Protein AF-A0A1S3DTA4-F1 (afdb_monomer)

Organism: Diaphorina citri (NCBI:txid121845)

Solvent-accessible surface area (backbone atoms only — not comparable to full-atom values): 6906 Å² total; per-residue (Å²): 105,74,69,55,53,53,52,51,47,55,69,69,67,68,48,58,66,55,53,51,49,52,53,49,54,53,49,50,55,50,50,54,52,50,54,53,51,23,42,44,96,51,41,68,78,50,53,70,36,82,41,74,46,66,52,101,61,57,70,71,58,29,51,50,49,52,52,51,48,44,53,52,13,59,76,67,72,21,24,51,24,74,45,28,76,72,20,92,90,36,69,83,19,60,62,77,82,42,79,68,83,27,93,57,30,69,69,85,65,56,97,74,85,78,81,83,133

Nearest PDB structures (foldseek):
  6vld-assembly1_H  TM=9.876E-01  e=2.223E-13  Homo sapiens
  6x5h-assembly1_D-2  TM=9.865E-01  e=3.576E-13  Homo sapiens
  6tkv-assembly1_B  TM=9.672E-01  e=1.694E-13  Homo sapiens
  6vlf-assembly1_A  TM=9.871E-01  e=5.022E-13  Mus musculus
  6vlf-assembly1_B  TM=9.663E-01  e=7.054E-13  Mus musculus

Radius of gyration: 19.47 Å; Cα contacts (8 Å, |Δi|>4): 119; chains: 1; bounding box: 51×30×51 Å

Secondary structure (DSSP, 8-state):
-HHHHHHHHHHHS--HHHHHHHHHHHHHHHHHHHHHHH--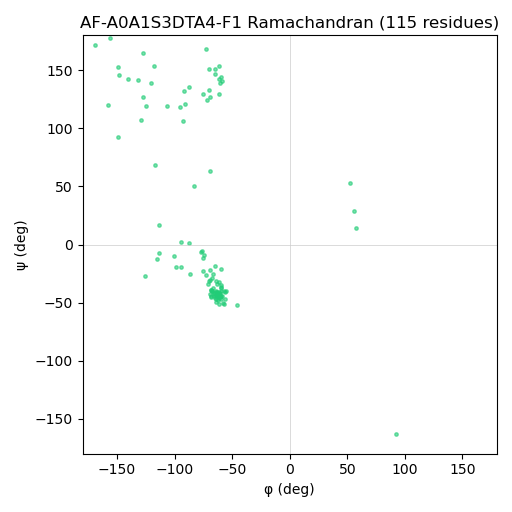S-TTTS-EEEEE---SS-HHHHHHHHHHHHHHHHHHT-EEEEE-TTBTTBTT-GGGTS--S-SS------S------

Sequence (117 aa):
SLLHVLGMLKARDSFDDWRLKESLDLSDLVQRRLEYLQNPPDCRTARKLVCELNKGCGYGCQLHHVVYCFIVAYATRRTLILDSKEWSYSRGGWEEVFQPVSKTCTSPEGVSNSGWP

InterPro domains:
  IPR027350 Glycosyltransferase family 23 (GT23) domain [PS51659] (45-117)
  IPR045573 Alpha-(1,6)-fucosyltransferase, N- and catalytic domain [PF19745] (2-117)

Structure (mmCIF, N/CA/C/O backbone):
data_AF-A0A1S3DTA4-F1
#
_entry.id   AF-A0A1S3DTA4-F1
#
loop_
_atom_site.group_PDB
_atom_site.id
_atom_site.type_symbol
_atom_site.label_atom_id
_atom_site.label_alt_id
_atom_site.label_comp_id
_atom_site.label_asym_id
_atom_site.label_entity_id
_atom_site.label_seq_id
_atom_site.pdbx_PDB_ins_code
_atom_site.Cartn_x
_atom_site.Cartn_y
_atom_site.Cartn_z
_atom_site.occupancy
_atom_site.B_iso_or_equiv
_atom_site.auth_seq_id
_atom_site.auth_comp_id
_atom_site.auth_asym_id
_atom_site.auth_atom_id
_atom_site.pdbx_PDB_model_num
ATOM 1 N N . SER A 1 1 ? 32.483 -2.890 -25.463 1.00 88.81 1 SER A N 1
ATOM 2 C CA . SER A 1 1 ? 32.439 -3.690 -24.218 1.00 88.81 1 SER A CA 1
ATOM 3 C C . SER A 1 1 ? 31.242 -4.634 -24.264 1.00 88.81 1 SER A C 1
ATOM 5 O O . SER A 1 1 ? 30.347 -4.412 -25.073 1.00 88.81 1 SER A O 1
ATOM 7 N N . LEU A 1 2 ? 31.195 -5.662 -23.412 1.00 90.75 2 LEU A N 1
ATOM 8 C CA . LEU A 1 2 ? 30.066 -6.605 -23.344 1.00 90.75 2 LEU A CA 1
ATOM 9 C C . LEU A 1 2 ? 28.711 -5.898 -23.123 1.00 90.75 2 LEU A C 1
ATOM 11 O O . LEU A 1 2 ? 27.734 -6.218 -23.791 1.00 90.75 2 LEU A O 1
ATOM 15 N N . LEU A 1 3 ? 28.677 -4.870 -22.266 1.00 91.06 3 LEU A N 1
ATOM 16 C CA . LEU A 1 3 ? 27.477 -4.059 -22.009 1.00 91.06 3 LEU A CA 1
ATOM 17 C C . LEU A 1 3 ? 26.938 -3.365 -23.272 1.00 91.06 3 LEU A C 1
ATOM 19 O O . LEU A 1 3 ? 25.729 -3.277 -23.459 1.00 91.06 3 LEU A O 1
ATOM 23 N N . HIS A 1 4 ? 27.824 -2.916 -24.165 1.00 90.62 4 HIS A N 1
ATOM 24 C CA . HIS A 1 4 ? 27.421 -2.304 -25.432 1.00 90.62 4 HIS A CA 1
ATOM 25 C C . HIS A 1 4 ? 26.752 -3.320 -26.370 1.00 90.62 4 HIS A C 1
ATOM 27 O O . HIS A 1 4 ? 25.742 -3.010 -26.995 1.00 90.62 4 HIS A O 1
ATOM 33 N N . VAL A 1 5 ? 27.267 -4.554 -26.424 1.00 89.94 5 VAL A N 1
ATOM 34 C CA . VAL A 1 5 ? 26.669 -5.635 -27.226 1.00 89.94 5 VAL A CA 1
ATOM 35 C C . VAL A 1 5 ? 25.287 -6.013 -26.687 1.00 89.94 5 VAL A C 1
ATOM 37 O O . VAL A 1 5 ? 24.352 -6.144 -27.471 1.00 89.94 5 VAL A O 1
ATOM 40 N N . LEU A 1 6 ? 25.126 -6.104 -25.362 1.00 88.81 6 LEU A N 1
ATOM 41 C CA . LEU A 1 6 ? 23.822 -6.348 -24.731 1.00 88.81 6 LEU A CA 1
ATOM 42 C C . LEU A 1 6 ? 22.812 -5.229 -25.031 1.00 88.81 6 LEU A C 1
ATOM 44 O O . LEU A 1 6 ? 21.655 -5.515 -25.331 1.00 88.81 6 LEU A O 1
ATOM 48 N N . GLY A 1 7 ? 23.251 -3.967 -25.017 1.00 87.38 7 GLY A N 1
ATOM 49 C CA . GLY A 1 7 ? 22.413 -2.832 -25.412 1.00 87.38 7 GLY A CA 1
ATOM 50 C C . GLY A 1 7 ? 21.969 -2.898 -26.878 1.00 87.38 7 GLY A C 1
ATOM 51 O O . GLY A 1 7 ? 20.799 -2.674 -27.174 1.00 87.38 7 GLY A O 1
ATOM 52 N N . MET A 1 8 ? 22.872 -3.270 -27.794 1.00 85.69 8 MET A N 1
ATOM 53 C CA . MET A 1 8 ? 22.528 -3.448 -29.211 1.00 85.69 8 MET A CA 1
ATOM 54 C C . MET A 1 8 ? 21.577 -4.624 -29.453 1.00 85.69 8 MET A C 1
ATOM 56 O O . MET A 1 8 ? 20.707 -4.521 -30.313 1.00 85.69 8 MET A O 1
ATOM 60 N N . LEU A 1 9 ? 21.727 -5.729 -28.714 1.00 86.12 9 LEU A N 1
ATOM 61 C CA . LEU A 1 9 ? 20.806 -6.866 -28.790 1.00 86.12 9 LEU A CA 1
ATOM 62 C C . LEU A 1 9 ? 19.403 -6.465 -28.329 1.00 86.12 9 LEU A C 1
ATOM 64 O O . LEU A 1 9 ? 18.445 -6.702 -29.057 1.00 86.12 9 LEU A O 1
ATOM 68 N N . LYS A 1 10 ? 19.300 -5.769 -27.190 1.00 86.44 10 LYS A N 1
ATOM 69 C CA . LYS A 1 10 ? 18.034 -5.221 -26.686 1.00 86.44 10 LYS A CA 1
ATOM 70 C C . LYS A 1 10 ? 17.361 -4.284 -27.701 1.00 86.44 10 LYS A C 1
ATOM 72 O O . LYS A 1 10 ? 16.156 -4.346 -27.880 1.00 86.44 10 LYS A O 1
ATOM 77 N N . ALA A 1 11 ? 18.133 -3.448 -28.397 1.00 80.38 11 ALA A N 1
ATOM 78 C CA . ALA A 1 11 ? 17.588 -2.531 -29.401 1.00 80.38 11 ALA A CA 1
ATOM 79 C C . ALA A 1 11 ? 17.142 -3.230 -30.702 1.00 80.38 11 ALA A C 1
ATOM 81 O O . ALA A 1 11 ? 16.296 -2.706 -31.422 1.00 80.38 11 ALA A O 1
ATOM 82 N N . ARG A 1 12 ? 17.725 -4.390 -31.038 1.00 81.75 12 ARG A N 1
ATOM 83 C CA . ARG A 1 12 ? 17.422 -5.138 -32.273 1.00 81.75 12 ARG A CA 1
ATOM 84 C C . ARG A 1 12 ? 16.371 -6.230 -32.098 1.00 81.75 12 ARG A C 1
ATOM 86 O O . ARG A 1 12 ? 15.813 -6.666 -33.097 1.00 81.75 12 ARG A O 1
ATOM 93 N N . ASP A 1 13 ? 16.118 -6.678 -30.870 1.00 81.69 13 ASP A N 1
ATOM 94 C CA . ASP A 1 13 ? 15.162 -7.753 -30.582 1.00 81.69 13 ASP A CA 1
ATOM 95 C C . ASP A 1 13 ? 13.690 -7.313 -30.685 1.00 81.69 13 ASP A C 1
ATOM 97 O O . ASP A 1 13 ? 12.805 -8.163 -30.735 1.00 81.69 13 ASP A O 1
ATOM 101 N N . SER A 1 14 ? 13.422 -6.001 -30.779 1.00 80.19 14 SER A N 1
ATOM 102 C CA . SER A 1 14 ? 12.083 -5.385 -30.859 1.00 80.19 14 SER A CA 1
ATOM 103 C C . SER A 1 14 ? 11.138 -5.717 -29.693 1.00 80.19 14 SER A C 1
ATOM 105 O O . SER A 1 14 ? 9.944 -5.439 -29.754 1.00 80.19 14 SER A O 1
ATOM 107 N N . PHE A 1 15 ? 11.659 -6.263 -28.592 1.00 88.81 15 PHE A N 1
ATOM 108 C CA . PHE A 1 15 ? 10.861 -6.621 -27.422 1.00 88.81 15 PHE A CA 1
ATOM 109 C C . PHE A 1 15 ? 10.699 -5.467 -26.429 1.00 88.81 15 PHE A C 1
ATOM 111 O O . PHE A 1 15 ? 10.080 -5.663 -25.390 1.00 88.81 15 PHE A O 1
ATOM 118 N N . ASP A 1 16 ? 11.242 -4.276 -26.691 1.00 88.62 16 ASP A N 1
ATOM 119 C CA . ASP A 1 16 ? 11.119 -3.136 -25.772 1.00 88.62 16 ASP A CA 1
ATOM 120 C C . ASP A 1 16 ? 9.665 -2.713 -25.558 1.00 88.62 16 ASP A C 1
ATOM 122 O O . ASP A 1 16 ? 9.237 -2.597 -24.408 1.00 88.62 16 ASP A O 1
ATOM 126 N N . ASP A 1 17 ? 8.890 -2.598 -26.636 1.00 90.56 17 ASP A N 1
ATOM 127 C CA . ASP A 1 17 ? 7.467 -2.263 -26.551 1.00 90.56 17 ASP A CA 1
ATOM 128 C C . ASP A 1 17 ? 6.684 -3.355 -25.819 1.00 90.56 17 ASP A C 1
ATOM 130 O O . ASP A 1 17 ? 5.837 -3.062 -24.975 1.00 90.56 17 ASP A O 1
ATOM 134 N N . TRP A 1 18 ? 7.011 -4.625 -26.082 1.00 92.75 18 TRP A N 1
ATOM 135 C CA . TRP A 1 18 ? 6.402 -5.755 -25.385 1.00 92.75 18 TRP A CA 1
ATOM 136 C C . TRP A 1 18 ? 6.753 -5.761 -23.890 1.00 92.75 18 TRP A C 1
ATOM 138 O O . TRP A 1 18 ? 5.861 -5.900 -23.060 1.00 92.75 18 TRP A O 1
ATOM 148 N N . ARG A 1 19 ? 8.025 -5.551 -23.524 1.00 94.19 19 ARG A N 1
ATOM 149 C CA . ARG A 1 19 ? 8.491 -5.494 -22.126 1.00 94.19 19 ARG A CA 1
ATOM 150 C C . ARG A 1 19 ? 7.829 -4.348 -21.369 1.00 94.19 19 ARG A C 1
ATOM 152 O O . ARG A 1 19 ? 7.432 -4.528 -20.219 1.00 94.19 19 ARG A O 1
ATOM 159 N N . LEU A 1 20 ? 7.719 -3.177 -21.999 1.00 94.69 20 LEU A N 1
ATOM 160 C CA . LEU A 1 20 ? 7.036 -2.028 -21.415 1.00 94.69 20 LEU A CA 1
ATOM 161 C C . LEU A 1 20 ? 5.551 -2.335 -21.218 1.00 94.69 20 LEU A C 1
ATOM 163 O O . LEU A 1 20 ? 5.036 -2.140 -20.119 1.00 94.69 20 LEU A O 1
ATOM 167 N N . LYS A 1 21 ? 4.887 -2.856 -22.254 1.00 97.19 21 LYS A N 1
ATOM 168 C CA . LYS A 1 21 ? 3.476 -3.234 -22.194 1.00 97.19 21 LYS A CA 1
ATOM 169 C C . LYS A 1 21 ? 3.209 -4.249 -21.083 1.00 97.19 21 LYS A C 1
ATOM 171 O O . LYS A 1 21 ? 2.352 -4.001 -20.246 1.00 97.19 21 LYS A O 1
ATOM 176 N N . GLU A 1 22 ? 3.965 -5.341 -21.038 1.00 97.88 22 GLU A N 1
ATOM 177 C CA . GLU A 1 22 ? 3.789 -6.396 -20.036 1.00 97.88 22 GLU A CA 1
ATOM 178 C C . GLU A 1 22 ? 4.045 -5.875 -18.613 1.00 97.88 22 GLU A C 1
ATOM 180 O O . GLU A 1 22 ? 3.288 -6.173 -17.693 1.00 97.88 22 GLU A O 1
ATOM 185 N N . SER A 1 23 ? 5.066 -5.032 -18.420 1.00 98.31 23 SER A N 1
ATOM 186 C CA . SER A 1 23 ? 5.343 -4.398 -17.124 1.00 98.31 23 SER A CA 1
ATOM 187 C C . SER A 1 23 ? 4.178 -3.519 -16.646 1.00 98.31 23 SER A C 1
ATOM 189 O O . SER A 1 23 ? 3.807 -3.558 -15.467 1.00 98.31 23 SER A O 1
ATOM 191 N N . LEU A 1 24 ? 3.570 -2.750 -17.556 1.00 98.56 24 LEU A N 1
ATOM 192 C CA . LEU A 1 24 ? 2.398 -1.923 -17.260 1.00 98.56 24 LEU A CA 1
ATOM 193 C C . LEU A 1 24 ? 1.161 -2.780 -16.972 1.00 98.56 24 LEU A C 1
ATOM 195 O O . LEU A 1 24 ? 0.480 -2.530 -15.979 1.00 98.56 24 LEU A O 1
ATOM 199 N N . ASP A 1 25 ? 0.911 -3.811 -17.781 1.00 98.69 25 ASP A N 1
ATOM 200 C CA . ASP A 1 25 ? -0.241 -4.704 -17.635 1.00 98.69 25 ASP A CA 1
ATOM 201 C C . ASP A 1 25 ? -0.170 -5.481 -16.29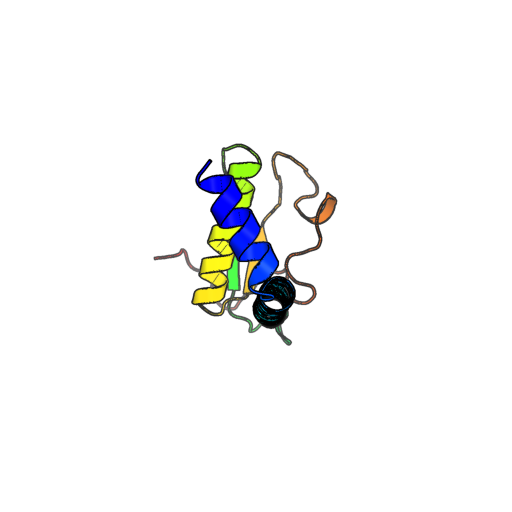7 1.00 98.69 25 ASP A C 1
ATOM 203 O O . ASP A 1 25 ? -1.163 -5.579 -15.568 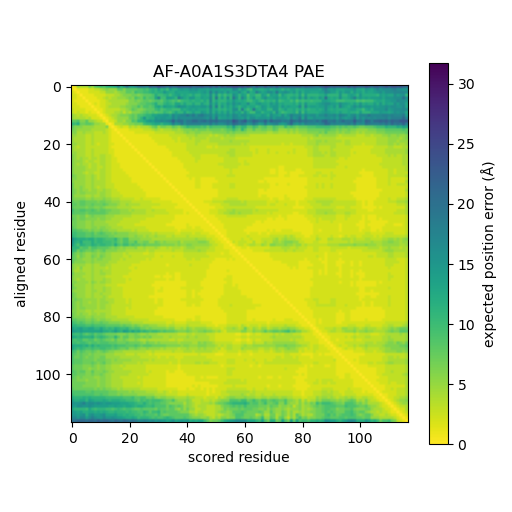1.00 98.69 25 ASP A O 1
ATOM 207 N N . LEU A 1 26 ? 1.018 -5.955 -15.896 1.00 98.81 26 LEU A N 1
ATOM 208 C CA . LEU A 1 26 ? 1.239 -6.586 -14.587 1.00 98.81 26 LEU A CA 1
ATOM 209 C C . LEU A 1 26 ? 1.109 -5.597 -13.421 1.00 98.81 26 LEU A C 1
ATOM 211 O O . LEU A 1 26 ? 0.547 -5.945 -12.378 1.00 98.81 26 LEU A O 1
ATOM 215 N N . SER A 1 27 ? 1.611 -4.370 -13.587 1.00 98.69 27 SER A N 1
ATOM 216 C CA . SER A 1 27 ? 1.480 -3.320 -12.571 1.00 98.69 27 SER A CA 1
ATOM 217 C C . SER A 1 27 ? 0.011 -2.982 -12.329 1.00 98.69 27 SER A C 1
ATOM 219 O O . SER A 1 27 ? -0.434 -2.977 -11.183 1.00 98.69 27 SER A O 1
ATOM 221 N N . ASP A 1 28 ? -0.763 -2.781 -13.395 1.00 98.75 28 ASP A N 1
ATOM 222 C CA . ASP A 1 28 ? -2.200 -2.509 -13.328 1.00 98.75 28 ASP A CA 1
ATOM 223 C C . ASP A 1 28 ? -2.971 -3.673 -12.685 1.00 98.75 28 ASP A C 1
ATOM 225 O O . ASP A 1 28 ? -3.791 -3.462 -11.789 1.00 98.75 28 ASP A O 1
ATOM 229 N N . LEU A 1 29 ? -2.644 -4.923 -13.036 1.00 98.75 29 LEU A N 1
ATOM 230 C CA . LEU A 1 29 ? -3.240 -6.100 -12.399 1.00 98.75 29 LEU A CA 1
ATOM 231 C C . LEU A 1 29 ? -3.041 -6.100 -10.876 1.00 98.75 29 LEU A C 1
ATOM 233 O O . LEU A 1 29 ? -3.987 -6.365 -10.128 1.00 98.75 29 LEU A O 1
ATOM 237 N N . VAL A 1 30 ? -1.822 -5.832 -10.403 1.00 98.62 30 VAL A N 1
ATOM 238 C CA . VAL A 1 30 ? -1.528 -5.797 -8.963 1.00 98.62 30 VAL A CA 1
ATOM 239 C C . VAL A 1 30 ? -2.222 -4.609 -8.300 1.00 98.62 30 VAL A C 1
ATOM 241 O O . VAL A 1 30 ? -2.859 -4.801 -7.264 1.00 98.62 30 VAL A O 1
ATOM 244 N N . GLN A 1 31 ? -2.183 -3.419 -8.905 1.00 98.75 31 GLN A N 1
ATOM 245 C CA . GLN A 1 31 ? -2.847 -2.227 -8.367 1.00 98.75 31 GLN A CA 1
ATOM 246 C C . GLN A 1 31 ? -4.358 -2.433 -8.213 1.00 98.75 31 GLN A C 1
ATOM 248 O O . GLN A 1 31 ? -4.897 -2.171 -7.140 1.00 98.75 31 GLN A O 1
ATOM 253 N N . ARG A 1 32 ? -5.039 -3.016 -9.209 1.00 98.81 32 ARG A N 1
ATOM 254 C CA . ARG A 1 32 ? -6.474 -3.348 -9.114 1.00 98.81 32 ARG A CA 1
ATOM 255 C C . ARG A 1 32 ? -6.780 -4.314 -7.972 1.00 98.81 32 ARG 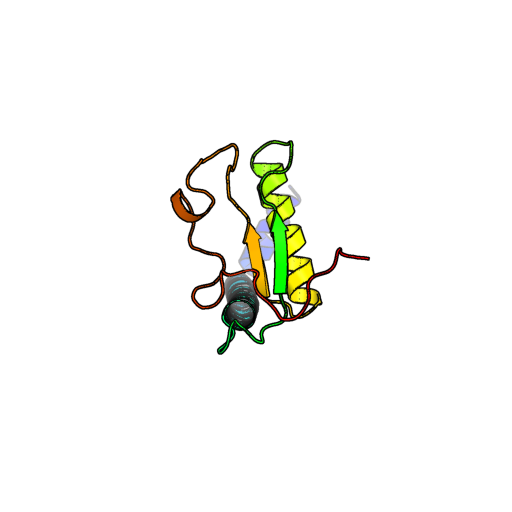A C 1
ATOM 257 O O . ARG A 1 32 ? -7.789 -4.168 -7.286 1.00 98.81 32 ARG A O 1
ATOM 264 N N . ARG A 1 33 ? -5.918 -5.312 -7.748 1.00 98.75 33 ARG A N 1
ATOM 265 C CA . ARG A 1 33 ? -6.088 -6.266 -6.640 1.00 98.75 33 ARG A CA 1
ATOM 266 C C . ARG A 1 33 ? -5.882 -5.600 -5.279 1.00 98.75 33 ARG A C 1
ATOM 268 O O . ARG A 1 33 ? -6.623 -5.911 -4.349 1.00 98.75 33 ARG A O 1
ATOM 275 N N . LEU A 1 34 ? -4.906 -4.698 -5.165 1.00 98.75 34 LEU A N 1
ATOM 276 C CA . LEU A 1 34 ? -4.678 -3.909 -3.953 1.00 98.75 34 LEU A CA 1
ATOM 277 C C . LEU A 1 34 ? -5.849 -2.959 -3.686 1.00 98.75 34 LEU A C 1
ATOM 279 O O . LEU A 1 34 ? -6.331 -2.910 -2.558 1.00 98.75 34 LEU A O 1
ATOM 283 N N . GLU A 1 35 ? -6.361 -2.271 -4.710 1.00 98.69 35 GLU A N 1
ATOM 284 C CA . GLU A 1 35 ? -7.517 -1.381 -4.574 1.00 98.69 35 GLU A CA 1
ATOM 285 C C . GLU A 1 35 ? -8.770 -2.157 -4.151 1.00 98.69 35 GLU A C 1
ATOM 287 O O . GLU A 1 35 ? -9.464 -1.736 -3.227 1.00 98.69 35 GLU A O 1
ATOM 292 N N . TYR A 1 36 ? -9.020 -3.328 -4.741 1.00 98.69 36 TYR A N 1
ATOM 293 C CA . TYR A 1 36 ? -10.113 -4.208 -4.322 1.00 98.69 36 TYR A CA 1
ATOM 294 C C . TYR A 1 36 ? -9.979 -4.647 -2.855 1.00 98.69 36 TYR A C 1
ATOM 296 O O . TYR A 1 36 ? -10.940 -4.573 -2.093 1.00 98.69 36 TYR A O 1
ATOM 304 N N . LEU A 1 37 ? -8.785 -5.085 -2.441 1.00 98.75 37 LEU A N 1
ATOM 305 C CA . LEU A 1 37 ? -8.528 -5.514 -1.064 1.00 98.75 37 LEU A CA 1
ATOM 306 C C . LEU A 1 37 ? -8.697 -4.368 -0.058 1.00 98.75 37 LEU A C 1
ATOM 308 O O . LEU A 1 37 ? -9.224 -4.570 1.040 1.00 98.75 37 LEU A O 1
A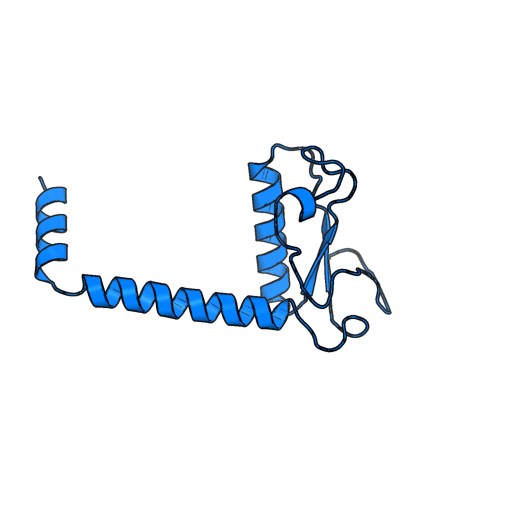TOM 312 N N . GLN A 1 38 ? -8.212 -3.179 -0.415 1.00 98.81 38 GLN A N 1
ATOM 313 C CA . GLN A 1 38 ? -8.221 -2.032 0.478 1.00 98.81 38 GLN A CA 1
ATOM 314 C C . GLN A 1 38 ? -9.598 -1.405 0.632 1.00 98.81 38 GLN A C 1
ATOM 316 O O . GLN A 1 38 ? -9.829 -0.757 1.647 1.00 98.81 38 GLN A O 1
ATOM 321 N N . ASN A 1 39 ? -10.515 -1.598 -0.316 1.00 98.75 39 ASN A N 1
ATOM 322 C CA . ASN A 1 39 ? -11.808 -0.916 -0.326 1.00 98.75 39 ASN A CA 1
ATOM 323 C C . ASN A 1 39 ? -12.983 -1.901 -0.198 1.00 98.75 39 ASN A C 1
ATOM 325 O O . ASN A 1 39 ? -13.747 -2.078 -1.151 1.00 98.75 39 ASN A O 1
ATOM 329 N N . PRO A 1 40 ? -13.158 -2.561 0.965 1.00 98.25 40 PRO A N 1
ATOM 330 C CA . PRO A 1 40 ? -14.297 -3.442 1.184 1.00 98.25 40 PRO A CA 1
ATOM 331 C C . PRO A 1 40 ? -15.617 -2.646 1.172 1.00 98.25 40 PRO A C 1
ATOM 333 O O . PRO A 1 40 ? -15.631 -1.475 1.568 1.00 98.25 40 PRO A O 1
ATOM 336 N N . PRO A 1 41 ? -16.741 -3.275 0.774 1.00 97.62 41 PRO A N 1
ATOM 337 C CA . PRO A 1 41 ? -18.052 -2.623 0.751 1.00 97.62 41 PRO A CA 1
ATOM 338 C C . PRO A 1 41 ? -18.602 -2.328 2.156 1.00 97.62 41 PRO A C 1
ATOM 340 O O . PRO A 1 41 ? -19.317 -1.349 2.336 1.00 97.62 41 PRO A O 1
ATOM 343 N N . ASP A 1 42 ? -18.256 -3.151 3.152 1.00 96.69 42 ASP A N 1
ATOM 344 C CA . ASP A 1 42 ? -18.587 -2.926 4.562 1.00 96.69 42 ASP A CA 1
ATOM 345 C C . ASP A 1 42 ? -17.324 -3.052 5.422 1.00 96.69 42 ASP A C 1
ATOM 347 O O . ASP A 1 42 ? -16.801 -4.144 5.664 1.00 96.69 42 ASP A O 1
ATOM 351 N N . CYS A 1 43 ? -16.827 -1.914 5.907 1.00 97.25 43 CYS A N 1
ATOM 352 C CA . CYS A 1 43 ? -15.635 -1.870 6.745 1.00 97.25 43 CYS A CA 1
ATOM 353 C C . CYS A 1 43 ? -15.840 -2.538 8.113 1.00 97.25 43 CYS A C 1
ATOM 355 O O . CYS A 1 43 ? -14.872 -3.005 8.709 1.00 97.25 43 CYS A O 1
ATOM 357 N N . ARG A 1 44 ? -17.067 -2.614 8.640 1.00 94.81 44 ARG A N 1
ATOM 358 C CA . ARG A 1 44 ? -17.328 -3.184 9.973 1.00 94.81 44 ARG A CA 1
ATOM 359 C C . ARG A 1 44 ? -17.121 -4.698 10.002 1.00 94.81 44 ARG A C 1
ATOM 361 O O . ARG A 1 44 ? -16.730 -5.247 11.029 1.00 94.81 44 ARG A O 1
ATOM 368 N N . THR A 1 45 ? -17.384 -5.365 8.880 1.00 95.25 45 THR A N 1
ATOM 369 C CA . THR A 1 45 ? -17.265 -6.824 8.730 1.00 95.25 45 THR A CA 1
ATOM 370 C C . THR A 1 45 ? -15.978 -7.255 8.021 1.00 95.25 45 THR A C 1
ATOM 372 O O . THR A 1 45 ? -15.636 -8.440 8.030 1.00 95.25 45 THR A O 1
ATOM 375 N N . ALA A 1 46 ? -15.226 -6.313 7.444 1.00 97.56 46 ALA A N 1
ATOM 376 C CA . ALA A 1 46 ? -13.946 -6.584 6.804 1.00 97.56 46 ALA A CA 1
ATOM 377 C C . ALA A 1 46 ? -12.920 -7.163 7.791 1.00 97.56 46 ALA A C 1
ATOM 379 O O . ALA A 1 46 ? -12.771 -6.697 8.922 1.00 97.56 46 ALA A O 1
ATOM 380 N N . ARG A 1 47 ? -12.150 -8.161 7.341 1.00 97.44 47 ARG A N 1
ATOM 381 C CA . ARG A 1 47 ? -10.985 -8.641 8.094 1.00 97.44 47 ARG A CA 1
ATOM 382 C C . ARG A 1 47 ? -9.857 -7.635 7.931 1.00 97.44 47 ARG A C 1
ATOM 384 O O . ARG A 1 47 ? -9.511 -7.291 6.806 1.00 97.44 47 ARG A O 1
ATOM 391 N N . LYS A 1 48 ? -9.266 -7.213 9.043 1.00 98.19 48 LYS A N 1
ATOM 392 C CA . LYS A 1 48 ? -8.276 -6.133 9.075 1.00 98.19 48 LYS A CA 1
ATOM 393 C C . LYS A 1 48 ? -6.926 -6.630 9.564 1.00 98.19 48 LYS A C 1
ATOM 395 O O . LYS A 1 48 ? -6.856 -7.631 10.287 1.00 98.19 48 LYS A O 1
ATOM 400 N N . LEU A 1 49 ? -5.877 -5.939 9.137 1.00 98.19 49 LEU A N 1
ATOM 401 C CA . LEU A 1 49 ? -4.537 -5.996 9.707 1.00 98.19 49 LEU A CA 1
ATOM 402 C C . LEU A 1 49 ? -4.157 -4.563 10.071 1.00 98.19 49 LEU A C 1
ATOM 404 O O . LEU A 1 49 ? -4.133 -3.702 9.197 1.00 98.19 49 LEU A O 1
ATOM 408 N N . VAL A 1 50 ? -3.902 -4.309 11.352 1.00 97.38 50 VAL A N 1
ATOM 409 C CA . VAL A 1 50 ? -3.483 -2.989 11.840 1.00 97.38 50 VAL A CA 1
ATOM 410 C C . VAL A 1 50 ? -1.958 -2.931 11.840 1.00 97.38 50 VAL A C 1
ATOM 412 O O . VAL A 1 50 ? -1.311 -3.869 12.303 1.00 97.38 50 VAL A O 1
ATOM 415 N N . CYS A 1 51 ? -1.391 -1.855 11.303 1.00 97.56 51 CYS A N 1
ATOM 416 C CA . CYS A 1 51 ? 0.047 -1.613 11.255 1.00 97.56 51 CYS A CA 1
ATOM 417 C C . CYS A 1 51 ? 0.357 -0.239 11.845 1.00 97.56 51 CYS A C 1
ATOM 419 O O . CYS A 1 51 ? -0.223 0.756 11.416 1.00 97.56 51 CYS A O 1
ATOM 421 N N . GLU A 1 52 ? 1.271 -0.187 12.808 1.00 95.62 52 GLU A N 1
ATOM 422 C CA . GLU A 1 52 ? 1.701 1.054 13.450 1.00 95.62 52 GLU A CA 1
ATOM 423 C C . GLU A 1 52 ? 2.904 1.644 12.704 1.00 95.62 52 GLU A C 1
ATOM 425 O O . GLU A 1 52 ? 3.951 1.008 12.572 1.00 95.62 52 GLU A O 1
ATOM 430 N N . LEU A 1 53 ? 2.768 2.874 12.209 1.00 95.00 53 LEU A N 1
ATOM 431 C CA . LEU A 1 53 ? 3.797 3.529 11.397 1.00 95.00 53 LEU A CA 1
ATOM 432 C C . LEU A 1 53 ? 5.034 3.933 12.215 1.00 95.00 53 LEU A C 1
ATOM 434 O O . LEU A 1 53 ? 6.158 3.909 11.705 1.00 95.00 53 LEU A O 1
ATOM 438 N N . ASN A 1 54 ? 4.843 4.324 13.477 1.00 93.12 54 ASN A N 1
ATOM 439 C CA . ASN A 1 54 ? 5.824 5.084 14.251 1.00 93.12 54 ASN A CA 1
ATOM 440 C C . ASN A 1 54 ? 6.914 4.220 14.914 1.00 93.12 54 ASN A C 1
ATOM 442 O O . ASN A 1 54 ? 7.211 4.347 16.101 1.00 93.12 54 ASN A O 1
ATOM 446 N N . LYS A 1 55 ? 7.557 3.335 14.143 1.00 90.00 55 LYS A N 1
ATOM 447 C CA . LYS A 1 55 ? 8.728 2.591 14.625 1.00 90.00 55 LYS A CA 1
ATOM 448 C C . LYS A 1 55 ? 9.908 3.521 14.914 1.00 90.00 55 LYS A C 1
ATOM 450 O O . LYS A 1 55 ? 10.139 4.483 14.185 1.00 90.00 55 LYS A O 1
ATOM 455 N N . GLY A 1 56 ? 10.707 3.170 15.926 1.00 92.88 56 GLY A N 1
ATOM 456 C CA . GLY A 1 56 ? 11.927 3.881 16.337 1.00 92.88 56 GLY A CA 1
ATOM 457 C C . GLY A 1 56 ? 13.088 3.772 15.339 1.00 92.88 56 GLY A C 1
ATOM 458 O O . GLY A 1 56 ? 14.123 3.190 15.649 1.00 92.88 56 GLY A O 1
ATOM 459 N N . CYS A 1 57 ? 12.908 4.293 14.127 1.00 96.12 57 CYS A N 1
ATOM 460 C CA . CYS A 1 57 ? 13.906 4.374 13.065 1.00 96.12 57 CYS A CA 1
ATOM 461 C C . CYS A 1 57 ? 13.557 5.507 12.079 1.00 96.12 57 CYS A C 1
ATOM 463 O O . CYS A 1 57 ? 12.542 6.184 12.229 1.00 96.12 57 CYS A O 1
ATOM 465 N N . GLY A 1 58 ? 14.406 5.735 11.071 1.00 96.88 58 GLY A N 1
ATOM 466 C CA . GLY A 1 58 ? 14.176 6.788 10.077 1.00 96.88 58 GLY A CA 1
ATOM 467 C C . GLY A 1 58 ? 13.051 6.486 9.073 1.00 96.88 58 GLY A C 1
ATOM 468 O O . GLY A 1 58 ? 12.624 5.340 8.928 1.00 96.88 58 GLY A O 1
ATOM 469 N N . TYR A 1 59 ? 12.642 7.505 8.311 1.00 96.94 59 TYR A N 1
ATOM 470 C CA . TYR A 1 59 ? 11.538 7.476 7.338 1.00 96.94 59 TYR A CA 1
ATOM 471 C C . TYR A 1 59 ? 11.550 6.246 6.420 1.00 96.94 59 TYR A C 1
ATOM 473 O O . TYR A 1 59 ? 10.559 5.530 6.330 1.00 96.94 59 TYR A O 1
ATOM 481 N N . GLY A 1 60 ? 12.680 5.952 5.768 1.00 97.50 60 GLY A N 1
ATOM 482 C CA . GLY A 1 60 ? 12.765 4.817 4.839 1.00 97.50 60 GLY A CA 1
ATOM 483 C C . GLY A 1 60 ? 12.534 3.461 5.516 1.00 97.50 60 GLY A C 1
ATOM 484 O O . GLY A 1 60 ? 11.918 2.573 4.933 1.00 97.50 60 GLY A O 1
ATOM 485 N N . CYS A 1 61 ? 12.966 3.313 6.772 1.00 98.06 61 CYS A N 1
ATOM 486 C CA . CYS A 1 61 ? 12.708 2.114 7.569 1.00 98.06 61 CYS A CA 1
ATOM 487 C C . CYS A 1 61 ? 11.220 1.995 7.933 1.00 98.06 61 CYS A C 1
ATOM 489 O O . CYS A 1 61 ? 10.646 0.915 7.797 1.00 98.06 61 CYS A O 1
ATOM 491 N N . GLN A 1 62 ? 10.578 3.100 8.320 1.00 97.88 62 GLN A N 1
ATOM 492 C CA . GLN A 1 62 ? 9.140 3.135 8.597 1.00 97.88 62 GLN A CA 1
ATOM 493 C C . GLN A 1 62 ? 8.310 2.845 7.334 1.00 97.88 62 GLN A C 1
ATOM 495 O O . GLN A 1 62 ? 7.394 2.029 7.376 1.00 97.88 62 GLN A O 1
ATOM 500 N N . LEU A 1 63 ? 8.673 3.414 6.180 1.00 98.06 63 LEU A N 1
ATOM 501 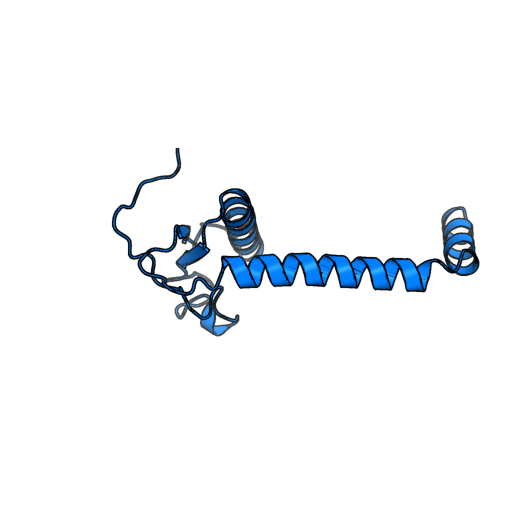C CA . LEU A 1 63 ? 7.993 3.133 4.913 1.00 98.06 63 LEU A CA 1
ATOM 502 C C . LEU A 1 63 ? 8.128 1.656 4.512 1.00 98.06 63 LEU A C 1
ATOM 504 O O . LEU A 1 63 ? 7.139 1.022 4.150 1.00 98.06 63 LEU A O 1
ATOM 508 N N . HIS A 1 64 ? 9.325 1.072 4.629 1.00 98.38 64 HIS A N 1
ATOM 509 C CA . HIS A 1 64 ? 9.509 -0.366 4.412 1.00 98.38 64 HIS A CA 1
ATOM 510 C C . HIS A 1 64 ? 8.708 -1.221 5.404 1.00 98.38 64 HIS A C 1
ATOM 512 O O . HIS A 1 64 ? 8.232 -2.292 5.028 1.00 98.38 64 HIS A O 1
ATOM 518 N N . HIS A 1 65 ? 8.506 -0.759 6.642 1.00 98.25 65 HIS A N 1
ATOM 519 C CA . HIS A 1 65 ? 7.621 -1.431 7.592 1.00 98.25 65 HIS A CA 1
ATOM 520 C C . HIS A 1 65 ? 6.160 -1.436 7.111 1.00 98.25 65 HIS A C 1
ATOM 522 O O . HIS A 1 65 ? 5.532 -2.495 7.125 1.00 98.25 65 HIS A O 1
ATOM 528 N N . VAL A 1 66 ? 5.651 -0.309 6.599 1.00 98.19 66 VAL A N 1
ATOM 529 C CA . VAL A 1 66 ? 4.308 -0.239 5.993 1.00 98.19 66 VAL A CA 1
ATOM 530 C C . VAL A 1 66 ? 4.195 -1.165 4.785 1.00 98.19 66 VAL A C 1
ATOM 532 O O . VAL A 1 66 ? 3.225 -1.912 4.680 1.00 98.19 66 VAL A O 1
ATOM 535 N N . VAL A 1 67 ? 5.199 -1.181 3.900 1.00 98.56 67 VAL A N 1
ATOM 536 C CA . VAL A 1 67 ? 5.232 -2.094 2.743 1.00 98.56 67 VAL A CA 1
ATOM 537 C C . VAL A 1 67 ? 5.191 -3.555 3.196 1.00 98.56 67 VAL A C 1
ATOM 539 O O . VAL A 1 67 ? 4.408 -4.338 2.661 1.00 98.56 67 VAL A O 1
ATOM 542 N N . TYR A 1 68 ? 5.971 -3.926 4.215 1.00 98.38 68 TYR A N 1
ATOM 543 C CA . TYR A 1 68 ? 5.928 -5.263 4.809 1.00 98.38 68 TYR A CA 1
ATOM 544 C C . TYR A 1 68 ? 4.527 -5.608 5.335 1.00 98.38 68 TYR A C 1
ATOM 546 O O . TYR A 1 68 ? 3.977 -6.651 4.973 1.00 98.38 68 TYR A O 1
ATOM 554 N N . CYS A 1 69 ? 3.915 -4.720 6.126 1.00 98.38 69 CYS A N 1
ATOM 555 C CA . CYS A 1 69 ? 2.546 -4.897 6.609 1.00 98.38 69 CYS A CA 1
ATOM 556 C C . CYS A 1 69 ? 1.557 -5.089 5.451 1.00 98.38 69 CYS A C 1
ATOM 558 O O . CYS A 1 69 ? 0.681 -5.950 5.529 1.00 98.38 69 CYS A O 1
ATOM 560 N N . PHE A 1 70 ? 1.709 -4.331 4.362 1.00 98.62 70 PHE A N 1
ATOM 561 C CA . PHE A 1 70 ? 0.814 -4.404 3.212 1.00 98.62 70 PHE A CA 1
ATOM 562 C C . PHE A 1 70 ? 0.952 -5.732 2.453 1.00 98.62 70 PHE A C 1
ATOM 564 O O . PHE A 1 70 ? -0.055 -6.332 2.079 1.00 98.62 70 PHE A O 1
ATOM 571 N N . ILE A 1 71 ? 2.173 -6.254 2.300 1.00 98.69 71 ILE A N 1
ATOM 572 C CA . ILE A 1 71 ? 2.413 -7.584 1.716 1.00 98.69 71 ILE A CA 1
ATOM 573 C C . ILE A 1 71 ? 1.729 -8.673 2.557 1.00 98.69 71 ILE A C 1
ATOM 575 O O . ILE A 1 71 ? 1.046 -9.540 2.006 1.00 98.69 71 ILE A O 1
ATOM 579 N N . VAL A 1 72 ? 1.855 -8.619 3.889 1.00 98.50 72 VAL A N 1
ATOM 580 C CA . VAL A 1 72 ? 1.205 -9.584 4.796 1.00 98.50 72 VAL A CA 1
ATOM 581 C C . VAL A 1 72 ? -0.322 -9.451 4.753 1.00 98.50 72 VAL A C 1
ATOM 583 O O . VAL A 1 72 ? -1.035 -10.459 4.699 1.00 98.50 72 VAL A O 1
ATOM 586 N N . ALA A 1 73 ? -0.844 -8.224 4.725 1.00 98.62 73 ALA A N 1
ATOM 587 C CA . ALA A 1 73 ? -2.272 -7.945 4.597 1.00 98.62 73 ALA A CA 1
ATOM 588 C C . ALA A 1 73 ? -2.831 -8.517 3.281 1.00 98.62 73 ALA A C 1
ATOM 590 O O . ALA A 1 73 ? -3.845 -9.221 3.283 1.00 98.62 73 ALA A O 1
ATOM 591 N N . TYR A 1 74 ? -2.102 -8.331 2.177 1.00 98.69 74 TYR A N 1
ATOM 592 C CA . TYR A 1 74 ? -2.429 -8.909 0.878 1.00 98.69 74 TYR A CA 1
ATOM 593 C C . TYR A 1 74 ? -2.429 -10.440 0.897 1.00 98.69 74 TYR A C 1
ATOM 595 O O . TYR A 1 74 ? -3.427 -11.062 0.522 1.00 98.69 74 TYR A O 1
ATOM 603 N N . ALA A 1 75 ? -1.360 -11.057 1.405 1.00 98.25 75 ALA A N 1
ATOM 604 C CA . ALA A 1 75 ? -1.239 -12.511 1.491 1.00 98.25 75 ALA A CA 1
ATOM 605 C C . ALA A 1 75 ? -2.349 -13.148 2.346 1.00 98.25 75 ALA A C 1
ATOM 607 O O . ALA A 1 75 ? -2.844 -14.231 2.030 1.00 98.25 75 ALA A O 1
ATOM 608 N N . THR A 1 76 ? -2.787 -12.459 3.403 1.00 98.06 76 THR A N 1
ATOM 609 C CA . THR A 1 76 ? -3.835 -12.946 4.314 1.00 98.06 76 THR A CA 1
ATOM 610 C C . THR A 1 76 ? -5.246 -12.471 3.975 1.00 98.06 76 THR A C 1
ATOM 612 O O . THR A 1 76 ? -6.198 -12.838 4.671 1.00 98.06 76 THR A O 1
ATOM 615 N N . ARG A 1 77 ? -5.412 -11.716 2.878 1.00 98.38 77 ARG A N 1
ATOM 616 C CA . ARG A 1 77 ? -6.690 -11.132 2.439 1.00 98.38 77 ARG A CA 1
ATOM 617 C C . ARG A 1 77 ? -7.366 -10.345 3.567 1.00 98.38 77 ARG A C 1
ATOM 619 O O . ARG A 1 77 ? -8.518 -10.621 3.933 1.00 98.38 77 ARG A O 1
ATOM 626 N N . ARG A 1 78 ? -6.604 -9.421 4.146 1.00 98.50 78 ARG A N 1
ATOM 627 C CA . ARG A 1 78 ? -7.026 -8.465 5.169 1.00 98.50 78 ARG A CA 1
ATOM 628 C C . ARG A 1 78 ? -6.804 -7.049 4.647 1.00 98.50 78 ARG A C 1
ATOM 630 O O . ARG A 1 78 ? -5.774 -6.789 4.037 1.00 98.50 78 ARG A O 1
ATOM 637 N N . THR A 1 79 ? -7.741 -6.145 4.896 1.00 98.69 79 THR A N 1
ATOM 638 C CA . THR A 1 79 ? -7.563 -4.715 4.621 1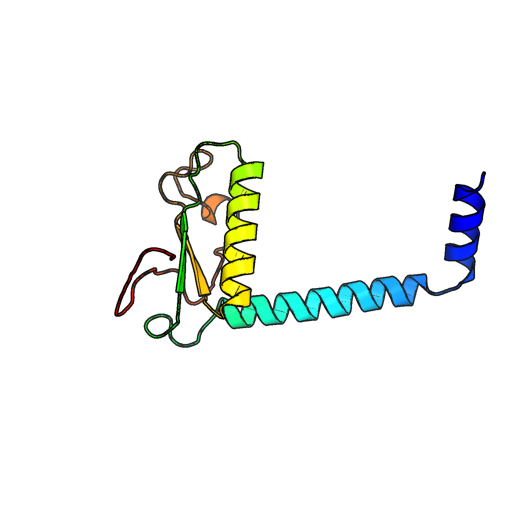.00 98.69 79 THR A CA 1
ATOM 639 C C . THR A 1 79 ? -6.532 -4.149 5.597 1.00 98.69 79 THR A C 1
ATOM 641 O O . THR A 1 79 ? -6.653 -4.342 6.811 1.00 98.69 79 THR A O 1
ATOM 644 N N . LEU A 1 80 ? -5.504 -3.483 5.077 1.00 98.69 80 LEU A N 1
ATOM 645 C CA . LEU A 1 80 ? -4.506 -2.780 5.872 1.00 98.69 80 LEU A CA 1
ATOM 646 C C . LEU A 1 80 ? -5.130 -1.516 6.466 1.00 98.69 80 LEU A C 1
ATOM 648 O O . LEU A 1 80 ? -5.618 -0.657 5.729 1.00 98.69 80 LEU A O 1
ATOM 652 N N . ILE A 1 81 ? -5.057 -1.407 7.788 1.00 98.25 81 ILE A N 1
ATOM 653 C CA . ILE A 1 81 ? -5.341 -0.197 8.552 1.00 98.25 81 ILE A CA 1
ATOM 654 C C . ILE A 1 81 ? -4.002 0.355 9.030 1.00 98.25 81 ILE A C 1
ATOM 656 O O . ILE A 1 81 ? -3.267 -0.335 9.739 1.00 98.25 81 ILE A O 1
ATOM 660 N N . LEU A 1 82 ? -3.676 1.576 8.618 1.00 98.06 82 LEU A N 1
ATOM 661 C CA . LEU A 1 82 ? -2.450 2.250 9.027 1.00 98.06 82 LEU A CA 1
ATOM 662 C C . LEU A 1 82 ? -2.747 3.153 10.225 1.00 98.06 82 LEU A C 1
ATOM 664 O O . LEU A 1 82 ? -3.544 4.078 10.110 1.00 98.06 82 LEU A O 1
ATOM 668 N N . ASP A 1 83 ? -2.105 2.888 11.359 1.00 95.81 83 ASP A N 1
ATOM 669 C CA . ASP A 1 83 ? -2.097 3.812 12.489 1.00 95.81 83 ASP A CA 1
ATOM 670 C C . ASP A 1 83 ? -0.868 4.718 12.385 1.00 95.81 83 ASP A C 1
ATOM 672 O O . ASP A 1 83 ? 0.272 4.287 12.584 1.00 95.81 83 ASP A O 1
ATOM 676 N N . SER A 1 84 ? -1.107 5.972 12.009 1.00 95.62 84 SER A N 1
ATOM 677 C CA . SER A 1 84 ? -0.082 7.004 11.839 1.00 95.62 84 SER A CA 1
ATOM 678 C C . SER A 1 84 ? -0.196 8.139 12.854 1.00 95.62 84 SER A C 1
ATOM 680 O O . SER A 1 84 ? 0.355 9.216 12.620 1.00 95.62 84 SER A O 1
ATOM 682 N N . LYS A 1 85 ? -0.930 7.947 13.957 1.00 88.50 85 LYS A N 1
ATOM 683 C CA . LYS A 1 85 ? -0.996 8.958 15.019 1.00 88.50 85 LYS A CA 1
ATOM 684 C C . LYS A 1 85 ? 0.393 9.185 15.612 1.00 88.50 85 LYS A C 1
ATOM 686 O O . LYS A 1 85 ? 1.172 8.246 15.760 1.00 88.50 85 LYS A O 1
ATOM 691 N N . GLU A 1 86 ? 0.692 10.439 15.951 1.00 87.38 86 GLU A N 1
ATOM 692 C CA . GLU A 1 86 ? 1.974 10.839 16.552 1.00 87.38 86 GLU A CA 1
ATOM 693 C C . GLU A 1 86 ? 3.207 10.442 15.718 1.00 87.38 86 GLU A C 1
ATOM 695 O O . GLU A 1 86 ? 4.293 10.205 16.254 1.00 87.38 86 GLU A O 1
ATOM 700 N N . TRP A 1 87 ? 3.060 10.362 14.392 1.00 95.31 87 TRP A N 1
ATOM 701 C CA . TRP A 1 87 ? 4.168 10.021 13.513 1.00 95.31 87 TRP A CA 1
ATOM 702 C C . TRP A 1 87 ? 5.297 11.058 13.614 1.00 95.31 87 TRP A C 1
ATOM 704 O O . TRP A 1 87 ? 5.084 12.265 13.496 1.00 95.31 87 TRP A O 1
ATOM 714 N N . SER A 1 88 ? 6.529 10.582 13.818 1.00 94.75 88 SER A N 1
ATOM 715 C CA . SER A 1 88 ? 7.699 11.431 14.086 1.00 94.75 88 SER A CA 1
ATOM 716 C C . SER A 1 88 ? 8.028 12.451 12.986 1.00 94.75 88 SER A C 1
ATOM 718 O O . SER A 1 88 ? 8.699 13.444 13.266 1.00 94.75 88 SER A O 1
ATOM 720 N N . TYR A 1 89 ? 7.554 12.230 11.756 1.00 94.75 89 TYR A N 1
ATOM 721 C CA . TYR A 1 89 ? 7.777 13.116 10.609 1.00 94.75 89 TYR A CA 1
ATOM 722 C C . TYR A 1 89 ? 6.608 14.068 10.313 1.00 94.75 89 TYR A C 1
ATOM 724 O O . TYR A 1 89 ? 6.814 15.078 9.644 1.00 94.75 89 TYR A O 1
ATOM 732 N N . SER A 1 90 ? 5.403 13.776 10.807 1.00 94.31 90 SER A N 1
ATOM 733 C CA . SER A 1 90 ? 4.220 14.631 10.676 1.00 94.31 90 SER A CA 1
ATOM 734 C C . SER A 1 90 ? 3.219 14.282 11.778 1.00 94.31 90 SER A C 1
ATOM 736 O O . SER A 1 90 ? 2.724 13.160 11.861 1.00 94.31 90 SER A O 1
ATOM 738 N N . ARG A 1 91 ? 2.886 15.267 12.621 1.00 90.69 91 ARG A N 1
ATOM 739 C CA . ARG A 1 91 ? 1.944 15.063 13.733 1.00 90.69 91 ARG A CA 1
ATOM 740 C C . ARG A 1 91 ? 0.514 14.795 13.258 1.00 90.69 91 ARG A C 1
ATOM 742 O O . ARG A 1 91 ? -0.215 14.105 13.964 1.00 90.69 91 ARG A O 1
ATOM 749 N N . GLY A 1 92 ? 0.121 15.318 12.093 1.00 90.56 92 GLY A N 1
ATOM 750 C CA . GLY A 1 92 ? -1.178 15.015 11.483 1.00 90.56 92 GLY A CA 1
ATOM 751 C C . GLY A 1 92 ? -1.238 13.648 10.800 1.00 90.56 92 GLY A C 1
ATOM 752 O O . GLY A 1 92 ? -2.323 13.218 10.419 1.00 90.56 92 GLY A O 1
ATOM 753 N N . GLY A 1 93 ? -0.111 12.937 10.712 1.00 94.94 93 GLY A N 1
ATOM 754 C CA . GLY A 1 93 ? -0.047 11.556 10.258 1.00 94.94 93 GLY A CA 1
ATOM 755 C C . GLY A 1 93 ? 0.220 11.408 8.763 1.00 94.94 93 GLY A C 1
ATOM 756 O O . GLY A 1 93 ? 0.703 12.311 8.083 1.00 94.94 93 GLY A O 1
ATOM 757 N N . TRP A 1 94 ? -0.054 10.210 8.255 1.00 96.56 94 TRP A N 1
ATOM 758 C CA . TRP A 1 94 ? 0.249 9.809 6.884 1.00 96.56 94 TRP A CA 1
ATOM 759 C C . TRP A 1 94 ? -0.447 10.701 5.844 1.00 96.56 94 TRP A C 1
ATOM 761 O O . TRP A 1 94 ? 0.138 11.052 4.816 1.00 96.56 94 TRP A O 1
ATOM 771 N N . GLU A 1 95 ? -1.679 11.111 6.133 1.00 95.94 95 GLU A N 1
ATOM 772 C CA . GLU A 1 95 ? -2.556 11.829 5.214 1.00 95.94 95 GLU A CA 1
ATOM 773 C C . GLU A 1 95 ? -2.184 13.304 4.988 1.00 95.94 95 GLU A C 1
ATOM 775 O O . GLU A 1 95 ? -2.720 13.928 4.073 1.00 95.94 95 GLU A O 1
ATOM 780 N N . GLU A 1 96 ? -1.244 13.874 5.753 1.00 95.38 96 GLU A N 1
ATOM 781 C CA . GLU A 1 96 ? -0.714 15.217 5.455 1.00 95.38 96 GLU A CA 1
ATOM 782 C C . GLU A 1 96 ? 0.147 15.240 4.183 1.00 95.38 96 GLU A C 1
ATOM 784 O O . GLU A 1 96 ? 0.331 16.293 3.572 1.00 95.38 96 GLU A O 1
ATOM 789 N N . VAL A 1 97 ? 0.685 14.083 3.784 1.00 95.81 97 VAL A N 1
ATOM 790 C CA . VAL A 1 97 ? 1.630 13.957 2.664 1.00 95.81 97 VAL A CA 1
ATOM 791 C C . VAL A 1 97 ? 1.195 12.934 1.615 1.00 95.81 97 VAL A C 1
ATOM 793 O O . VAL A 1 97 ? 1.558 13.071 0.445 1.00 95.81 97 VAL A O 1
ATOM 796 N N . PHE A 1 98 ? 0.410 11.924 1.996 1.00 97.56 98 PHE A N 1
ATOM 797 C CA . PHE A 1 98 ? -0.019 10.836 1.119 1.00 97.56 98 PHE A CA 1
ATOM 798 C C . PHE A 1 98 ? -1.538 10.655 1.131 1.00 97.56 98 PHE A C 1
ATOM 800 O O . PHE A 1 98 ? -2.245 11.141 2.003 1.00 97.56 98 PHE A O 1
ATOM 807 N N . GLN A 1 99 ? -2.067 9.920 0.154 1.00 97.62 99 GLN A N 1
ATOM 808 C CA . GLN A 1 99 ? -3.471 9.507 0.194 1.00 97.62 99 GLN A CA 1
ATOM 809 C C . GLN A 1 99 ? -3.691 8.450 1.288 1.00 97.62 99 GLN A C 1
ATOM 811 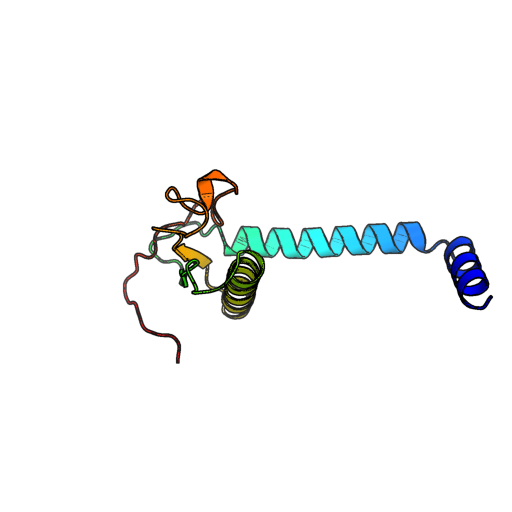O O . GLN A 1 99 ? -2.777 7.657 1.553 1.00 97.62 99 GLN A O 1
ATOM 816 N N . PRO A 1 100 ? -4.899 8.377 1.880 1.00 97.00 100 PRO A N 1
ATOM 817 C CA . PRO A 1 100 ? -5.229 7.300 2.803 1.00 97.00 100 PRO A CA 1
ATOM 818 C C . PRO A 1 100 ? -5.108 5.947 2.094 1.00 97.00 100 PRO A C 1
ATOM 820 O O . PRO A 1 100 ? -5.457 5.802 0.921 1.00 97.00 100 PRO A O 1
ATOM 823 N N . VAL A 1 101 ? -4.644 4.929 2.822 1.00 97.44 101 VAL A N 1
ATOM 824 C CA . VAL A 1 101 ? -4.414 3.579 2.266 1.00 97.44 101 VAL A CA 1
ATOM 825 C C . VAL A 1 101 ? -5.726 2.910 1.816 1.00 97.44 101 VAL A C 1
ATOM 827 O O . VAL A 1 101 ? -5.719 1.954 1.042 1.00 97.44 101 VAL A O 1
ATOM 830 N N 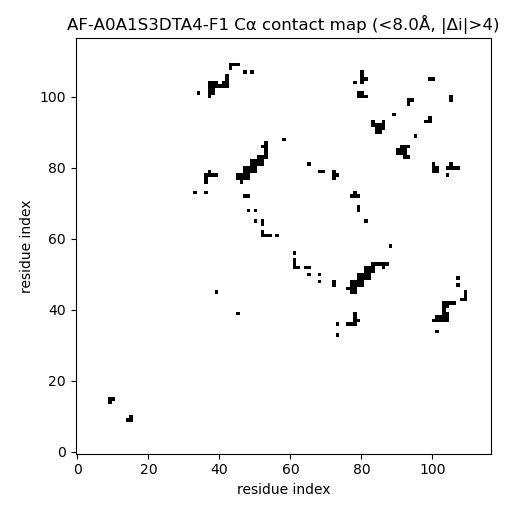. SER A 1 102 ? -6.870 3.393 2.298 1.00 98.50 102 SER A N 1
ATOM 831 C CA . SER A 1 102 ? -8.208 2.963 1.895 1.00 98.50 102 SER A CA 1
ATOM 832 C C . SER A 1 102 ? -9.142 4.165 1.800 1.00 98.50 102 SER A C 1
ATOM 834 O O . SER A 1 102 ? -9.088 5.064 2.636 1.00 98.50 102 SER A O 1
ATOM 836 N N . LYS A 1 103 ? -10.038 4.158 0.810 1.00 98.12 103 LYS A N 1
ATOM 837 C CA . LYS A 1 103 ? -11.107 5.153 0.646 1.00 98.12 103 LYS A CA 1
ATOM 838 C C . LYS A 1 103 ? -12.360 4.778 1.445 1.00 98.12 103 LYS A C 1
ATOM 840 O O . LYS A 1 103 ? -13.144 5.660 1.776 1.00 98.12 103 LYS A O 1
ATOM 845 N N . THR A 1 104 ? -12.574 3.489 1.735 1.00 98.38 104 THR A N 1
ATOM 846 C CA . THR A 1 104 ? -13.815 2.993 2.369 1.00 98.38 104 THR A CA 1
ATOM 847 C C . THR A 1 104 ? -13.614 2.395 3.759 1.00 98.38 104 THR A C 1
ATOM 849 O O . THR A 1 104 ? -14.595 2.156 4.463 1.00 98.38 104 THR A O 1
ATOM 852 N N . CYS A 1 105 ? -12.373 2.130 4.178 1.00 98.25 105 CYS A N 1
ATOM 853 C CA . CYS A 1 105 ? -12.102 1.446 5.436 1.00 98.25 105 CYS A CA 1
ATOM 854 C C . CYS A 1 105 ? -10.784 1.871 6.089 1.00 98.25 105 CYS A C 1
ATOM 856 O O . CYS A 1 105 ? -9.731 1.287 5.850 1.00 98.25 105 CYS A O 1
ATOM 858 N N . THR A 1 106 ? -10.867 2.870 6.967 1.00 97.00 106 THR A N 1
ATOM 859 C CA . THR A 1 106 ? -9.730 3.419 7.728 1.00 97.00 106 THR A CA 1
ATOM 860 C C . THR A 1 106 ? -9.831 3.171 9.237 1.00 97.00 106 THR A C 1
ATOM 862 O O . THR A 1 106 ? -8.881 3.425 9.969 1.00 97.00 106 THR A O 1
ATOM 865 N N . SER A 1 107 ? -10.961 2.646 9.724 1.00 94.88 107 SER A N 1
ATOM 866 C CA . SER A 1 107 ? -11.164 2.359 11.149 1.00 94.88 107 SER A CA 1
ATOM 867 C C . SER A 1 107 ? -10.654 0.960 11.534 1.00 94.88 107 SER A C 1
ATOM 869 O O . SER A 1 107 ? -10.989 -0.014 10.844 1.00 94.88 107 SER A O 1
ATOM 871 N N . PRO A 1 108 ? -9.927 0.812 12.661 1.00 94.62 108 PRO A N 1
ATOM 872 C CA . PRO A 1 108 ? -9.489 -0.484 13.179 1.00 94.62 108 PRO A CA 1
ATOM 873 C C . PRO A 1 108 ? -10.606 -1.281 13.876 1.00 94.62 108 PRO A C 1
ATOM 875 O O . PRO A 1 108 ? -10.379 -2.426 14.259 1.00 94.62 108 PRO A O 1
ATOM 878 N N . GLU A 1 109 ? -11.802 -0.709 14.056 1.00 93.19 109 GLU A N 1
ATOM 879 C CA . GLU A 1 109 ? -12.903 -1.342 14.795 1.00 93.19 109 GLU A CA 1
ATOM 880 C C . GLU A 1 109 ? -13.329 -2.688 14.195 1.00 93.19 109 GLU A C 1
ATOM 882 O O . GLU A 1 109 ? -13.430 -2.850 12.980 1.00 93.19 109 GLU A O 1
ATOM 887 N N . GLY A 1 110 ? -13.636 -3.661 15.046 1.00 88.12 110 GLY A N 1
ATOM 888 C CA . GLY A 1 110 ? -14.109 -4.977 14.635 1.00 88.12 110 GLY A CA 1
ATOM 889 C C . GLY A 1 110 ? -14.616 -5.771 15.833 1.00 88.12 110 GLY A C 1
ATOM 890 O O . GLY A 1 110 ? -14.451 -5.355 16.976 1.00 88.12 110 GLY A O 1
ATOM 891 N N . VAL A 1 111 ? -15.231 -6.927 15.574 1.00 88.19 111 VAL A N 1
ATOM 892 C CA . VAL A 1 111 ? -15.819 -7.782 16.626 1.00 88.19 111 VAL A CA 1
ATOM 893 C C . VAL A 1 111 ? -14.757 -8.321 17.597 1.00 88.19 111 VAL A C 1
ATOM 895 O O . VAL A 1 111 ? -15.039 -8.528 18.772 1.00 88.19 111 VAL A O 1
ATOM 898 N N . SER A 1 112 ? -13.531 -8.539 17.119 1.00 91.12 112 SER A N 1
ATOM 899 C CA . SER A 1 112 ? -12.416 -9.066 17.910 1.00 91.12 112 SER A CA 1
ATOM 900 C C . SER A 1 112 ? -11.083 -8.505 17.420 1.00 91.12 112 SER A C 1
ATOM 902 O O . SER A 1 112 ? -10.896 -8.350 16.211 1.00 91.12 112 SER A O 1
ATOM 904 N N . ASN A 1 113 ? -10.138 -8.294 18.337 1.00 91.31 113 ASN A N 1
ATOM 905 C CA . ASN A 1 113 ? -8.762 -7.893 18.042 1.00 91.31 113 ASN A CA 1
ATOM 906 C C . ASN A 1 113 ? -7.786 -8.790 18.824 1.00 91.31 113 ASN A C 1
ATOM 908 O O . ASN A 1 113 ? -8.065 -9.161 19.963 1.00 91.31 113 ASN A O 1
ATOM 912 N N . SER A 1 114 ? -6.668 -9.163 18.206 1.00 92.94 114 SER A N 1
ATOM 913 C CA . SER A 1 114 ? -5.622 -9.984 18.814 1.00 92.94 114 SER A CA 1
ATOM 914 C C . SER A 1 114 ? -4.253 -9.629 18.236 1.00 92.94 114 SER A C 1
ATOM 916 O O . SER A 1 114 ? -4.149 -9.230 17.075 1.00 92.94 114 SER A O 1
ATOM 918 N N . GLY A 1 115 ? -3.197 -9.849 19.023 1.00 90.25 115 GLY A N 1
ATOM 919 C CA . GLY A 1 115 ? -1.823 -9.794 18.526 1.00 90.25 115 GLY A CA 1
ATOM 920 C C . GLY A 1 115 ? -1.569 -10.835 17.433 1.00 90.25 115 GLY A C 1
ATOM 921 O O . GLY A 1 115 ? -2.248 -11.864 17.365 1.00 90.25 115 GLY A O 1
ATOM 922 N N . TRP A 1 116 ? -0.604 -10.546 16.562 1.00 85.50 116 TRP A N 1
ATOM 923 C CA . TRP A 1 116 ? -0.154 -11.494 15.547 1.00 85.50 116 TRP A CA 1
ATOM 924 C C . TRP A 1 116 ? 0.608 -12.662 16.215 1.00 85.50 116 TRP A C 1
ATOM 926 O O . TRP A 1 116 ? 1.444 -12.371 17.072 1.00 85.50 116 TRP A O 1
ATOM 936 N N . PRO A 1 117 ? 0.322 -13.937 15.873 1.00 71.50 117 PRO A N 1
ATOM 937 C CA . PRO A 1 117 ? 1.020 -15.107 16.423 1.00 71.50 117 PRO A CA 1
ATOM 938 C C . PRO A 1 117 ? 2.518 -15.173 16.110 1.00 71.50 117 PRO A C 1
ATOM 940 O O . PRO A 1 117 ? 2.925 -14.701 15.022 1.00 71.50 117 PRO A O 1
#

Mean predicted aligned error: 4.49 Å

Foldseek 3Di:
DVVVVVVVCVVPVPCPVVVVVVVVVVVVVVVVLLQPLQEDPDQQAFAADEFEQADPDDPVVSVVSLVVSSVVCSVVSGHYAYDFDPHPVDNVGDVVPDPGSHPHYNDPHYPDDDDDD

pLDDT: mean 94.74, std 5.03, range [71.5, 98.81]